Protein AF-A0A8S2EQW6-F1 (afdb_monomer)

pLDDT: mean 74.49, std 20.11, range [35.34, 96.19]

Nearest PDB structures (foldseek):
  8gh6-assembly1_A  TM=8.031E-01  e=1.452E-01  Bombyx mori
  8ibz-assembly1_C  TM=8.515E-01  e=3.139E-01  Bombyx mori
  6f41-assembly1_O  TM=2.032E-01  e=1.668E+00  Saccharomyces cerevisiae S288C
  6eu2-assembly1_O  TM=1.927E-01  e=2.023E+00  Saccharomyces cerevisiae S288C
  6zxd-assembly1_V  TM=3.341E-01  e=8.317E+00  Homo sapiens

Foldseek 3Di:
DDDAWPVNDDPVVVVPDDDPRVVVLVVQLVCCVVVVDHDPLQPAWDKDWDACDPPDDDPVRIDIDTHGHPSSVVSVVVVVVVVVVVCCVPVVVVVVVVVVVVVVCVVVPVVVVVCPVVVVVVVVVVVVVVVVVVD

Radius of gyration: 23.24 Å; Cα contacts (8 Å, |Δi|>4): 85; chains: 1; bounding box: 67×42×45 Å

Solvent-accessible surface area (backbone atoms only — not comparable to full-atom values): 8003 Å² total; per-residue (Å²): 135,73,83,48,17,68,74,66,50,47,61,68,58,66,72,67,51,53,75,67,64,38,51,52,55,51,49,53,54,49,52,28,66,75,70,70,51,76,57,75,73,49,74,43,57,34,78,45,79,40,68,75,47,88,86,55,82,53,76,86,35,43,44,82,41,76,31,46,24,53,69,38,56,50,52,53,49,54,51,50,56,61,44,46,65,50,44,50,67,64,46,41,59,55,50,49,53,48,52,50,55,54,59,63,46,71,72,37,81,82,50,56,80,71,48,63,76,60,50,72,73,53,59,70,67,53,59,65,59,55,58,64,76,78,101

Secondary structure (DSSP, 8-state):
-PPP-TT---HHHHHT--HHHHHHHHHHHHHHHHH-PPPTTTT--EEEEEESSTT--SGGGEEEEEE--HHHHHHHHHHHHHHHHHHHHHHHHHHHHHHHHHHHGGGGGGTHHHHHHHHTTTHHHHHHHHHHH--

Structure (mmCIF, N/CA/C/O backbone):
data_AF-A0A8S2EQW6-F1
#
_entry.id   AF-A0A8S2EQW6-F1
#
loop_
_atom_site.group_PDB
_atom_site.id
_atom_site.type_symbol
_atom_site.label_atom_id
_atom_site.label_alt_id
_atom_site.label_comp_id
_atom_site.label_asym_id
_atom_site.label_entity_id
_atom_site.label_seq_id
_atom_site.pdbx_PDB_ins_code
_atom_site.Cartn_x
_atom_site.Cartn_y
_atom_site.Cartn_z
_atom_site.occupancy
_atom_site.B_iso_or_equiv
_atom_site.auth_seq_id
_atom_site.auth_comp_id
_atom_site.auth_asym_id
_atom_site.auth_atom_id
_atom_site.pdbx_PDB_model_num
ATOM 1 N N . MET A 1 1 ? -8.587 6.179 -16.522 1.00 61.88 1 MET A N 1
ATOM 2 C CA . MET A 1 1 ? -8.955 5.007 -15.695 1.00 61.88 1 MET A CA 1
ATOM 3 C C . MET A 1 1 ? -7.689 4.491 -15.023 1.00 61.88 1 MET A C 1
ATOM 5 O O . MET A 1 1 ? -6.649 4.528 -15.672 1.00 61.88 1 MET A O 1
ATOM 9 N N . LYS A 1 2 ? -7.714 4.100 -13.742 1.00 79.81 2 LYS A N 1
ATOM 10 C CA . LYS A 1 2 ? -6.531 3.475 -13.113 1.00 79.81 2 LYS A CA 1
ATOM 11 C C . LYS A 1 2 ? -6.499 1.986 -13.448 1.00 79.81 2 LYS A C 1
ATOM 13 O O . LYS A 1 2 ? -7.550 1.354 -13.456 1.00 79.81 2 LYS A O 1
ATOM 18 N N . ALA A 1 3 ? -5.309 1.447 -13.716 1.00 86.56 3 ALA A N 1
ATOM 19 C CA . ALA A 1 3 ? -5.134 0.013 -13.925 1.00 86.56 3 ALA A CA 1
ATOM 20 C C . ALA A 1 3 ? -5.577 -0.762 -12.678 1.00 86.56 3 ALA A C 1
ATOM 22 O O . ALA A 1 3 ? -5.321 -0.325 -11.555 1.00 86.56 3 ALA A O 1
ATOM 23 N N . LYS A 1 4 ? -6.264 -1.883 -12.890 1.00 91.00 4 LYS A N 1
ATOM 24 C CA . LYS A 1 4 ? -6.725 -2.779 -11.828 1.00 91.00 4 LYS A CA 1
ATOM 25 C C . LYS A 1 4 ? -5.544 -3.532 -11.212 1.00 91.00 4 LYS A C 1
ATOM 27 O O . LYS A 1 4 ? -4.533 -3.747 -11.877 1.00 91.00 4 LYS A O 1
ATOM 32 N N . GLY A 1 5 ? -5.675 -3.891 -9.937 1.00 84.25 5 GLY A N 1
ATOM 33 C CA . GLY A 1 5 ? -4.739 -4.803 -9.287 1.00 84.25 5 GLY A CA 1
ATOM 34 C C . GLY A 1 5 ? -5.041 -6.255 -9.653 1.00 84.25 5 GLY A C 1
ATOM 35 O O . GLY A 1 5 ? -5.901 -6.534 -10.487 1.00 84.25 5 GLY A O 1
ATOM 36 N N . ILE A 1 6 ? -4.365 -7.180 -8.971 1.00 87.69 6 ILE A N 1
ATOM 37 C CA . ILE A 1 6 ? -4.615 -8.630 -9.070 1.00 87.69 6 ILE A CA 1
ATOM 38 C C . ILE A 1 6 ? -6.042 -9.042 -8.667 1.00 87.69 6 ILE A C 1
ATOM 40 O O . ILE A 1 6 ? -6.505 -10.109 -9.044 1.00 87.69 6 ILE A O 1
ATOM 44 N N . ASP A 1 7 ? -6.735 -8.197 -7.905 1.00 90.38 7 ASP A N 1
ATOM 45 C CA . ASP A 1 7 ? -8.130 -8.382 -7.498 1.00 90.38 7 ASP A CA 1
ATOM 46 C C . ASP A 1 7 ? -9.134 -8.030 -8.607 1.00 90.38 7 ASP A C 1
ATOM 48 O O . ASP A 1 7 ? -10.332 -8.232 -8.441 1.00 90.38 7 ASP A O 1
ATOM 52 N N . GLU A 1 8 ? -8.663 -7.457 -9.718 1.00 93.88 8 GLU A N 1
ATOM 53 C CA . GLU A 1 8 ? -9.471 -6.961 -10.834 1.00 93.88 8 GLU A CA 1
ATOM 54 C C . GLU A 1 8 ? -10.521 -5.895 -10.452 1.00 93.88 8 GLU A C 1
ATOM 56 O O . GLU A 1 8 ? -11.383 -5.520 -11.266 1.00 93.88 8 GLU A O 1
ATOM 61 N N . ILE A 1 9 ? -10.414 -5.324 -9.246 1.00 92.25 9 ILE A N 1
ATOM 62 C CA . ILE A 1 9 ? -11.348 -4.323 -8.729 1.00 92.25 9 ILE A CA 1
ATOM 63 C C . ILE A 1 9 ? -10.923 -2.926 -9.210 1.00 92.25 9 ILE A C 1
ATOM 65 O O . ILE A 1 9 ? -9.819 -2.454 -8.901 1.00 92.25 9 ILE A O 1
ATOM 69 N N . PRO A 1 10 ? -11.790 -2.205 -9.948 1.00 91.69 10 PRO A N 1
ATOM 70 C CA . PRO A 1 10 ? -11.500 -0.840 -10.362 1.00 91.69 10 PRO A CA 1
ATOM 71 C C . PRO A 1 10 ? -11.580 0.126 -9.171 1.00 91.69 10 PRO A C 1
ATOM 73 O O . PRO A 1 10 ? -12.449 0.012 -8.304 1.00 91.69 10 PRO A O 1
ATOM 76 N N . ALA A 1 11 ? -10.710 1.138 -9.154 1.00 88.88 11 ALA A N 1
ATOM 77 C CA . ALA A 1 11 ? -10.688 2.160 -8.101 1.00 88.88 11 ALA A CA 1
ATOM 78 C C . ALA A 1 11 ? -12.026 2.906 -7.969 1.00 88.88 11 ALA A C 1
ATOM 80 O O . ALA A 1 11 ? -12.384 3.393 -6.897 1.00 88.88 11 ALA A O 1
ATOM 81 N N . GLU A 1 12 ? -12.745 3.033 -9.078 1.00 90.75 12 GLU A N 1
ATOM 82 C CA . GLU A 1 12 ? -14.033 3.697 -9.198 1.00 90.75 12 GLU A CA 1
ATOM 83 C C . GLU A 1 12 ? -15.122 2.970 -8.404 1.00 90.75 12 GLU A C 1
ATOM 85 O O . GLU A 1 12 ? -15.985 3.638 -7.838 1.00 90.75 12 GLU A O 1
ATOM 90 N N . LEU A 1 13 ? -15.049 1.637 -8.298 1.00 91.25 13 LEU A N 1
ATOM 91 C CA . LEU A 1 13 ? -15.970 0.867 -7.463 1.00 91.25 13 LEU A CA 1
ATOM 92 C C . LEU A 1 13 ? -15.772 1.229 -5.990 1.00 91.25 13 LEU A C 1
ATOM 94 O O . LEU A 1 13 ? -16.736 1.567 -5.314 1.00 91.25 13 LEU A O 1
ATOM 98 N N . LEU A 1 14 ? -14.518 1.270 -5.521 1.00 89.12 14 LEU A N 1
ATOM 99 C CA . LEU A 1 14 ? -14.199 1.635 -4.135 1.00 89.12 14 LEU A CA 1
ATOM 100 C C . LEU A 1 14 ? -14.652 3.056 -3.776 1.00 89.12 14 LEU A C 1
ATOM 102 O O . LEU A 1 14 ? -15.064 3.305 -2.648 1.00 89.12 14 LEU A O 1
ATOM 106 N N . LYS A 1 15 ? -14.605 3.994 -4.731 1.00 88.56 15 LYS A N 1
ATOM 107 C CA . LYS A 1 15 ? -15.095 5.369 -4.527 1.00 88.56 15 LYS A CA 1
ATOM 108 C C . LYS A 1 15 ? -16.612 5.450 -4.364 1.00 88.56 15 LYS A C 1
ATOM 110 O O . LYS A 1 15 ? -17.081 6.364 -3.698 1.00 88.56 15 LYS A O 1
ATOM 115 N N . LYS A 1 16 ? -17.349 4.535 -4.997 1.00 93.06 16 LYS A N 1
ATOM 116 C CA . LYS A 1 16 ? -18.815 4.458 -4.958 1.00 93.06 16 LYS A CA 1
ATOM 117 C C . LYS A 1 16 ? -19.331 3.516 -3.864 1.00 93.06 16 LYS A C 1
ATOM 119 O O . LYS A 1 16 ? -20.534 3.302 -3.779 1.00 93.06 16 LYS A O 1
ATOM 124 N N . LEU A 1 17 ? -18.445 2.921 -3.057 1.00 91.00 17 LEU A N 1
ATOM 125 C CA . LEU A 1 17 ? -18.855 2.068 -1.944 1.00 91.00 17 LEU A CA 1
ATOM 126 C C . LEU A 1 17 ? -19.606 2.885 -0.892 1.00 91.00 17 LEU A C 1
ATOM 128 O O . LEU A 1 17 ? -19.091 3.873 -0.365 1.00 91.00 17 LEU A O 1
ATOM 132 N N . GLU A 1 18 ? -20.788 2.401 -0.527 1.00 92.81 18 GLU A N 1
ATOM 133 C CA . GLU A 1 18 ? -21.669 3.004 0.469 1.00 92.81 18 GLU A CA 1
ATOM 134 C C . GLU A 1 18 ? -22.295 1.930 1.372 1.00 92.81 18 GLU A C 1
ATOM 136 O O . GLU A 1 18 ? -22.035 0.732 1.225 1.00 92.81 18 GLU A O 1
ATOM 141 N N . GLY A 1 19 ? -23.086 2.364 2.357 1.00 95.94 19 GLY A N 1
ATOM 142 C CA . GLY A 1 19 ? -23.854 1.473 3.224 1.00 95.94 19 GLY A CA 1
ATOM 143 C C . GLY A 1 19 ? -23.001 0.454 3.985 1.00 95.94 19 GLY A C 1
ATOM 144 O O . GLY A 1 19 ? -21.957 0.785 4.553 1.00 95.94 19 GLY A O 1
ATOM 145 N N . SER A 1 20 ? -23.475 -0.792 4.024 1.00 95.06 20 SER A N 1
ATOM 146 C CA . SER A 1 20 ? -22.817 -1.903 4.720 1.00 95.06 20 SER A CA 1
ATOM 147 C C . SER A 1 20 ? -21.447 -2.234 4.129 1.00 95.06 20 SER A C 1
ATOM 149 O O . SER A 1 20 ? -20.498 -2.402 4.883 1.00 95.06 20 SER A O 1
ATOM 151 N N . ALA A 1 21 ? -21.294 -2.229 2.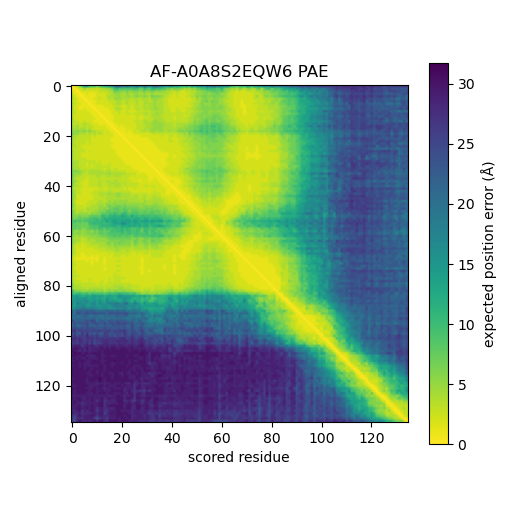803 1.00 92.50 21 ALA A N 1
ATOM 152 C CA . ALA A 1 21 ? -20.030 -2.579 2.154 1.00 92.50 21 ALA A CA 1
ATOM 153 C C . ALA A 1 21 ? -18.886 -1.621 2.535 1.00 92.50 21 ALA A C 1
ATOM 155 O O . ALA A 1 21 ? -17.767 -2.053 2.815 1.00 92.50 21 ALA A O 1
ATOM 156 N N . LYS A 1 22 ? -19.169 -0.313 2.622 1.00 93.94 22 LYS A N 1
ATOM 157 C CA . LYS A 1 22 ? -18.190 0.670 3.112 1.00 93.94 22 LYS A CA 1
ATOM 158 C C . LYS A 1 22 ? -17.823 0.430 4.580 1.00 93.94 22 LYS A C 1
ATOM 160 O O . LYS A 1 22 ? -16.654 0.557 4.935 1.00 93.94 22 LYS A O 1
ATOM 165 N N . LYS A 1 23 ? -18.803 0.092 5.426 1.00 94.75 23 LYS A N 1
ATOM 166 C CA . LYS A 1 23 ? -18.571 -0.212 6.849 1.00 94.75 23 LYS A CA 1
ATOM 167 C C . LYS A 1 23 ? -17.680 -1.440 7.019 1.00 94.75 23 LYS A C 1
ATOM 169 O O . LYS A 1 23 ? -16.740 -1.388 7.802 1.00 94.75 23 LYS A O 1
ATOM 174 N N . GLU A 1 24 ? -17.919 -2.489 6.239 1.00 95.62 24 GLU A N 1
ATOM 175 C CA . GLU A 1 24 ? -17.092 -3.699 6.252 1.00 95.62 24 GLU A CA 1
ATOM 176 C C . GLU A 1 24 ? -15.648 -3.407 5.827 1.00 95.62 24 GLU A C 1
ATOM 178 O O . GLU A 1 24 ? -14.714 -3.839 6.498 1.00 95.62 24 GLU A O 1
ATOM 183 N N . LEU A 1 25 ? -15.442 -2.600 4.778 1.00 92.19 25 LEU A N 1
ATOM 184 C CA . LEU A 1 25 ? -14.093 -2.200 4.364 1.00 92.19 25 LEU A CA 1
ATOM 185 C C . LEU A 1 25 ? -13.365 -1.401 5.459 1.00 92.19 25 LEU A C 1
ATOM 187 O O . LEU A 1 25 ? -12.175 -1.607 5.687 1.00 92.19 25 LEU A O 1
ATOM 191 N N . ILE A 1 26 ? -14.076 -0.506 6.153 1.00 94.25 26 ILE A N 1
ATOM 192 C CA . ILE A 1 26 ? -13.520 0.234 7.293 1.00 94.25 26 ILE A CA 1
ATOM 193 C C . ILE A 1 26 ? -13.157 -0.722 8.433 1.00 94.25 26 ILE A C 1
ATOM 195 O O . ILE A 1 26 ? -12.063 -0.583 8.979 1.00 94.25 26 ILE A O 1
ATOM 199 N N . ARG A 1 27 ? -14.011 -1.706 8.748 1.00 96.19 27 ARG A N 1
ATOM 200 C CA . ARG A 1 27 ? -13.717 -2.722 9.771 1.00 96.19 27 ARG A CA 1
ATOM 201 C C . ARG A 1 27 ? -12.431 -3.477 9.442 1.00 96.19 27 ARG A C 1
ATOM 203 O O . ARG A 1 27 ? -11.564 -3.585 10.296 1.00 96.19 27 ARG A O 1
ATOM 210 N N . ILE A 1 28 ? -12.263 -3.903 8.187 1.00 94.50 28 ILE A N 1
ATOM 211 C CA . ILE A 1 28 ? -11.036 -4.572 7.725 1.00 94.50 28 ILE 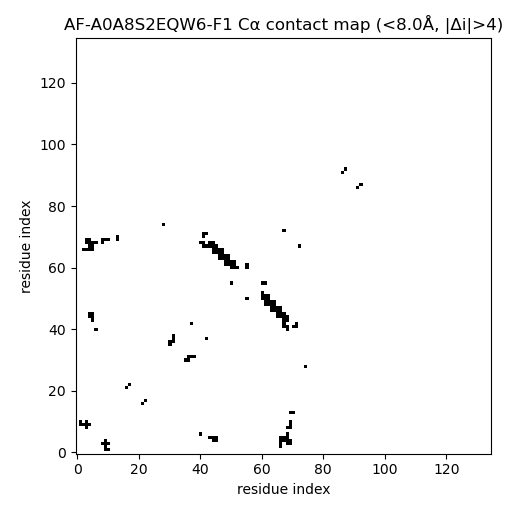A CA 1
ATOM 212 C C . ILE A 1 28 ? -9.806 -3.678 7.949 1.00 94.50 28 ILE A C 1
ATOM 214 O O . ILE A 1 28 ? -8.797 -4.146 8.465 1.00 94.50 28 ILE A O 1
ATOM 218 N N . TYR A 1 29 ? -9.873 -2.387 7.606 1.00 91.94 29 TYR A N 1
ATOM 219 C CA . TYR A 1 29 ? -8.755 -1.466 7.846 1.00 91.94 29 TYR A CA 1
ATOM 220 C C . TYR A 1 29 ? -8.452 -1.241 9.333 1.00 91.94 29 TYR A C 1
ATOM 222 O O . TYR A 1 29 ? -7.287 -1.056 9.686 1.00 91.94 29 TYR A O 1
ATOM 230 N N . GLN A 1 30 ? -9.471 -1.237 10.194 1.00 91.69 30 GLN A N 1
ATOM 231 C CA . GLN A 1 30 ? -9.294 -1.140 11.644 1.00 91.69 30 GLN A CA 1
ATOM 232 C C . GLN A 1 30 ? -8.621 -2.398 12.193 1.00 91.69 30 GLN A C 1
ATOM 234 O O . GLN A 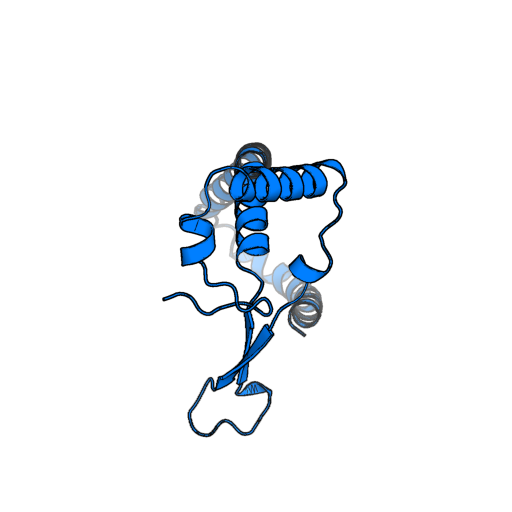1 30 ? -7.588 -2.277 12.844 1.00 91.69 30 GLN A O 1
ATOM 239 N N . ASP A 1 31 ? -9.119 -3.582 11.828 1.00 92.88 31 ASP A N 1
ATOM 240 C CA . ASP A 1 31 ? -8.525 -4.865 12.215 1.00 92.88 31 ASP A CA 1
ATOM 241 C C . ASP A 1 31 ? -7.050 -4.944 11.797 1.00 92.88 31 ASP A C 1
ATOM 243 O O . ASP A 1 31 ? -6.191 -5.319 12.595 1.00 92.88 31 ASP A O 1
ATOM 247 N N . MET A 1 32 ? -6.739 -4.529 10.563 1.00 89.75 32 MET A N 1
ATOM 248 C CA . MET A 1 32 ? -5.364 -4.450 10.061 1.00 89.75 32 MET A CA 1
ATOM 249 C C . MET A 1 32 ? -4.478 -3.529 10.897 1.00 89.75 32 MET A C 1
ATOM 251 O O . MET A 1 32 ? -3.307 -3.826 11.123 1.00 89.75 32 MET A O 1
ATOM 255 N N . TYR A 1 33 ? -5.013 -2.382 11.311 1.00 88.25 33 TYR A N 1
ATOM 256 C CA . TYR A 1 33 ? -4.270 -1.401 12.090 1.00 88.25 33 TYR A CA 1
ATOM 257 C C . TYR A 1 33 ? -4.024 -1.881 13.522 1.00 88.25 33 TYR A C 1
ATOM 259 O O . TYR A 1 33 ? -2.920 -1.724 14.034 1.00 88.25 33 TYR A O 1
ATOM 267 N N . GLU A 1 34 ? -5.044 -2.455 14.159 1.00 92.00 34 GLU A N 1
ATOM 268 C CA . GLU A 1 34 ? -4.993 -2.905 15.551 1.00 92.00 34 GLU A CA 1
ATOM 269 C C . GLU A 1 34 ? -4.126 -4.153 15.718 1.00 92.00 34 GLU A C 1
ATOM 271 O O . GLU A 1 34 ? -3.339 -4.230 16.660 1.00 92.00 34 GLU A O 1
ATOM 276 N N . LYS A 1 35 ? -4.233 -5.112 14.791 1.00 91.25 35 LYS A N 1
ATOM 277 C CA . LYS A 1 35 ? -3.493 -6.382 14.852 1.00 91.25 35 LYS A CA 1
ATOM 278 C C . LYS A 1 35 ? -2.131 -6.319 14.163 1.00 91.25 35 LYS A C 1
ATOM 280 O O . LYS A 1 35 ? -1.281 -7.163 14.416 1.00 91.25 35 LYS A O 1
ATOM 285 N N . GLY A 1 36 ? -1.921 -5.353 13.266 1.00 86.31 36 GLY A N 1
ATOM 286 C CA . GLY A 1 36 ? -0.728 -5.283 12.415 1.00 86.31 36 GLY A CA 1
ATOM 287 C C . GLY A 1 36 ? -0.685 -6.349 11.310 1.00 86.31 36 GLY A C 1
ATOM 288 O O . GLY A 1 36 ? 0.310 -6.457 10.595 1.00 86.31 36 GLY A O 1
ATOM 289 N N . GLU A 1 37 ? -1.755 -7.126 11.144 1.00 87.75 37 GLU A N 1
ATOM 290 C CA . GLU A 1 37 ? -1.847 -8.217 10.177 1.00 87.75 37 GLU A CA 1
ATOM 291 C C . GLU A 1 37 ? -2.554 -7.763 8.900 1.00 87.75 37 GLU A C 1
ATOM 293 O O . GLU A 1 37 ? -3.623 -7.155 8.932 1.00 87.75 37 GLU A O 1
ATOM 298 N N . TRP A 1 38 ? -1.970 -8.083 7.746 1.00 88.88 38 TRP A N 1
ATOM 299 C CA . TRP A 1 38 ? -2.546 -7.744 6.448 1.00 88.88 38 TRP A CA 1
ATOM 300 C C . TRP A 1 38 ? -3.320 -8.935 5.870 1.00 88.88 38 TRP A C 1
ATOM 302 O O . TRP A 1 38 ? -2.778 -10.044 5.842 1.00 88.88 38 TRP A O 1
ATOM 312 N N . PRO A 1 39 ? -4.537 -8.731 5.323 1.00 89.69 39 PRO A N 1
ATOM 313 C CA . PRO A 1 39 ? -5.222 -9.748 4.545 1.00 89.69 39 PRO A CA 1
ATOM 314 C C . PRO A 1 39 ? -4.316 -10.260 3.432 1.00 89.69 39 PRO A C 1
ATOM 316 O O . PRO A 1 39 ? -3.683 -9.475 2.724 1.00 89.69 39 PRO A O 1
ATOM 319 N N . ARG A 1 40 ? -4.289 -11.579 3.232 1.00 87.25 40 ARG A N 1
ATOM 320 C CA . ARG A 1 40 ? -3.434 -12.213 2.218 1.00 87.25 40 ARG A CA 1
ATOM 321 C C . ARG A 1 40 ? -3.657 -11.647 0.815 1.00 87.25 40 ARG A C 1
ATOM 323 O O . ARG A 1 40 ? -2.725 -11.575 0.025 1.00 87.25 40 ARG A O 1
ATOM 330 N N . ASP A 1 41 ? -4.878 -11.242 0.491 1.00 86.75 41 ASP A N 1
ATOM 331 C CA . ASP A 1 41 ? -5.167 -10.659 -0.818 1.00 86.75 41 ASP A CA 1
ATOM 332 C C . ASP A 1 41 ? -4.615 -9.245 -0.961 1.00 86.75 41 ASP A C 1
ATOM 334 O O . ASP A 1 41 ? -4.277 -8.834 -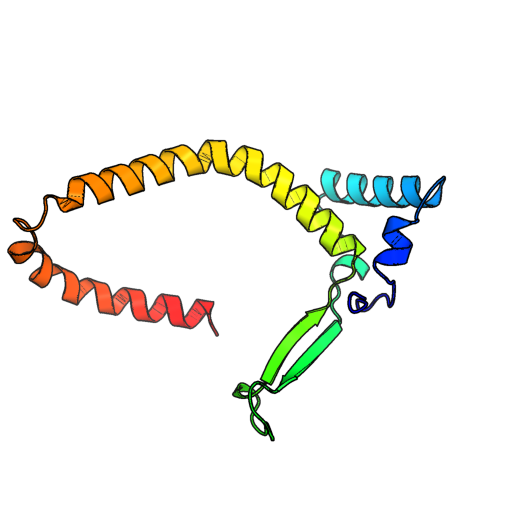2.065 1.00 86.75 41 ASP A O 1
ATOM 338 N N . PHE A 1 42 ? -4.427 -8.526 0.148 1.00 84.56 42 PHE A N 1
ATOM 339 C CA . PHE A 1 42 ? -3.890 -7.171 0.138 1.00 84.56 42 PHE A CA 1
ATOM 340 C C . PHE A 1 42 ? -2.368 -7.138 -0.049 1.00 84.56 42 PHE A C 1
ATOM 342 O O . PHE A 1 42 ? -1.838 -6.091 -0.427 1.00 84.56 42 PHE A O 1
ATOM 349 N N . THR A 1 43 ? -1.678 -8.255 0.194 1.00 85.62 43 THR A N 1
ATOM 350 C CA . THR A 1 43 ? -0.217 -8.380 0.061 1.00 85.62 43 THR A CA 1
ATOM 351 C C . THR A 1 43 ? 0.226 -8.897 -1.307 1.00 85.62 43 THR A C 1
ATOM 353 O O . THR A 1 43 ? 1.419 -8.910 -1.605 1.00 85.62 43 THR A O 1
ATOM 356 N N . LYS A 1 44 ? -0.717 -9.299 -2.166 1.00 84.94 44 LYS A N 1
ATOM 357 C CA . LYS A 1 44 ? -0.430 -9.747 -3.532 1.00 84.94 44 LYS A CA 1
ATOM 358 C C . LYS A 1 44 ? -0.304 -8.559 -4.486 1.00 84.94 44 LYS A C 1
ATOM 360 O O . LYS A 1 44 ? -0.912 -7.510 -4.288 1.00 84.94 44 LYS A O 1
ATOM 365 N N . ALA A 1 45 ? 0.449 -8.749 -5.565 1.00 85.69 45 ALA A N 1
ATOM 366 C CA . ALA A 1 45 ? 0.563 -7.785 -6.650 1.00 85.69 45 ALA A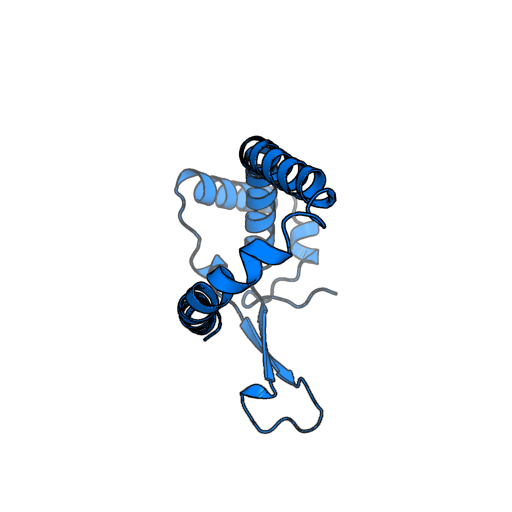 CA 1
ATOM 367 C C . ALA A 1 45 ? 0.529 -8.503 -7.998 1.00 85.69 45 ALA A C 1
ATOM 369 O O . ALA A 1 45 ? 1.091 -9.588 -8.140 1.00 85.69 45 ALA A O 1
ATOM 370 N N . LEU A 1 46 ? -0.095 -7.870 -8.988 1.00 84.00 46 LEU A N 1
ATOM 371 C CA . LEU A 1 46 ? 0.073 -8.253 -10.382 1.00 84.00 46 LEU A CA 1
ATOM 372 C C . LEU A 1 46 ? 1.359 -7.607 -10.897 1.00 84.00 46 LEU A C 1
ATOM 374 O O . LEU A 1 46 ? 1.527 -6.391 -10.800 1.00 84.00 46 LEU A O 1
ATOM 378 N N . ILE A 1 47 ? 2.264 -8.420 -11.428 1.00 86.12 47 ILE A N 1
ATOM 379 C CA . ILE A 1 47 ? 3.529 -7.952 -11.983 1.00 86.12 47 ILE A CA 1
ATOM 380 C C . ILE A 1 47 ? 3.360 -7.731 -13.484 1.00 86.12 47 ILE A C 1
ATOM 382 O O . ILE A 1 47 ? 3.023 -8.659 -14.213 1.00 86.12 47 ILE A O 1
ATOM 386 N N . VAL A 1 48 ? 3.591 -6.499 -13.935 1.00 86.88 48 VAL A N 1
ATOM 387 C CA . VAL A 1 48 ? 3.534 -6.112 -15.349 1.00 86.88 48 VAL A CA 1
ATOM 388 C C . VAL A 1 48 ? 4.908 -5.618 -15.772 1.00 86.88 48 VAL A C 1
ATOM 390 O O . VAL A 1 48 ? 5.481 -4.744 -15.124 1.00 86.88 48 VAL A O 1
ATOM 393 N N . THR A 1 49 ? 5.444 -6.160 -16.858 1.00 89.94 49 THR A N 1
ATOM 394 C CA . THR A 1 49 ? 6.686 -5.677 -17.463 1.00 89.94 49 THR A CA 1
ATOM 395 C C . THR A 1 49 ? 6.370 -4.624 -18.519 1.00 89.94 49 THR A C 1
ATOM 397 O O . THR A 1 49 ? 5.438 -4.764 -19.307 1.00 89.94 49 THR A O 1
ATOM 400 N N . MET A 1 50 ? 7.133 -3.535 -18.517 1.00 93.31 50 MET A N 1
ATOM 401 C CA . MET A 1 50 ? 7.095 -2.512 -19.560 1.00 93.31 50 MET A CA 1
ATOM 402 C C . MET A 1 50 ? 8.479 -2.362 -20.166 1.00 93.31 50 MET A C 1
ATOM 404 O O . MET A 1 50 ? 9.462 -2.246 -19.435 1.00 93.31 50 MET A O 1
ATOM 408 N N . GLU A 1 51 ? 8.559 -2.321 -21.487 1.00 94.25 51 GLU A N 1
ATOM 409 C CA . GLU A 1 51 ? 9.813 -2.063 -22.186 1.00 94.25 51 GLU A CA 1
ATOM 410 C C . GLU A 1 51 ? 10.297 -0.631 -21.901 1.00 94.25 51 GLU A C 1
ATOM 412 O O . GLU A 1 51 ? 9.526 0.329 -21.962 1.00 94.25 51 GLU A O 1
ATOM 417 N N . LYS A 1 52 ? 11.580 -0.468 -21.565 1.00 93.81 52 LYS A N 1
ATOM 418 C CA . LYS A 1 52 ? 12.221 0.851 -21.412 1.00 93.81 52 LYS A CA 1
ATOM 419 C C . LYS A 1 52 ? 12.614 1.448 -22.764 1.00 93.81 52 LYS A C 1
ATOM 421 O O . LYS A 1 52 ? 12.718 2.666 -22.877 1.00 93.81 52 LYS A O 1
ATOM 426 N N . LYS A 1 53 ? 12.864 0.592 -23.758 1.00 92.75 53 LYS A N 1
ATOM 427 C CA . LYS A 1 53 ? 13.273 0.942 -25.123 1.00 92.75 53 LYS A CA 1
ATOM 428 C C . LYS A 1 53 ? 12.543 0.039 -26.129 1.00 92.75 53 LYS A C 1
ATOM 430 O O . LYS A 1 53 ? 12.202 -1.075 -25.747 1.00 92.75 53 LYS A O 1
ATOM 435 N N . PRO A 1 54 ? 12.332 0.477 -27.383 1.00 92.62 54 PRO A N 1
ATOM 436 C CA . PRO A 1 54 ? 11.724 -0.367 -28.411 1.00 92.62 54 PRO A CA 1
ATOM 437 C C . PRO A 1 54 ? 12.533 -1.648 -28.643 1.00 92.62 54 PRO A C 1
ATOM 439 O O . PRO A 1 54 ? 13.764 -1.584 -28.688 1.00 92.62 54 PRO A O 1
ATOM 442 N N . ASN A 1 55 ? 11.845 -2.773 -28.857 1.00 92.38 55 ASN A N 1
ATOM 443 C CA . ASN A 1 55 ? 12.449 -4.087 -29.112 1.00 92.38 55 ASN A CA 1
ATOM 444 C C . ASN A 1 55 ? 13.331 -4.565 -27.947 1.00 92.38 55 ASN A C 1
ATOM 446 O O . ASN A 1 55 ? 14.455 -5.027 -28.152 1.00 92.38 55 ASN A O 1
ATOM 450 N N . ALA A 1 56 ? 12.842 -4.413 -26.716 1.00 93.25 56 ALA A N 1
ATOM 451 C CA . ALA A 1 56 ? 13.550 -4.881 -25.531 1.00 93.25 56 ALA A CA 1
ATOM 452 C C . ALA A 1 56 ? 13.722 -6.411 -25.560 1.00 93.25 56 ALA A C 1
ATOM 454 O O . ALA A 1 56 ? 12.746 -7.156 -25.573 1.00 93.25 56 ALA A O 1
ATOM 455 N N . THR A 1 57 ? 14.968 -6.890 -25.535 1.00 93.12 57 THR A N 1
ATOM 456 C CA . THR A 1 57 ? 15.282 -8.332 -25.537 1.00 93.12 57 THR A CA 1
ATOM 457 C C . THR A 1 57 ? 15.894 -8.806 -24.226 1.00 93.12 57 THR A C 1
ATOM 459 O O . THR A 1 57 ? 15.746 -9.971 -23.868 1.00 93.12 57 THR A O 1
ATOM 462 N N . GLU A 1 58 ? 16.571 -7.923 -23.487 1.00 94.00 58 GLU A N 1
ATOM 463 C CA . GLU A 1 58 ? 17.220 -8.272 -22.222 1.00 94.00 58 GLU A CA 1
ATOM 464 C C . GLU A 1 58 ? 16.341 -7.920 -21.012 1.00 94.00 58 GLU A C 1
ATOM 466 O O . GLU A 1 58 ? 15.565 -6.962 -21.030 1.00 94.00 58 GLU A O 1
ATOM 471 N N . CYS A 1 59 ? 16.485 -8.647 -19.897 1.00 86.50 59 CYS A N 1
ATOM 472 C CA . CYS A 1 59 ? 15.740 -8.351 -18.665 1.00 86.50 59 CYS A CA 1
ATOM 473 C C . CYS A 1 59 ? 15.985 -6.917 -18.156 1.00 86.50 59 CYS A C 1
ATOM 475 O O . CYS A 1 59 ? 15.057 -6.267 -17.678 1.00 86.50 59 CYS A O 1
ATOM 477 N N . ALA A 1 60 ? 17.209 -6.395 -18.299 1.00 91.69 60 ALA A N 1
ATOM 478 C CA . ALA A 1 60 ? 17.562 -5.031 -17.899 1.00 91.69 60 ALA A CA 1
ATOM 479 C C . ALA A 1 60 ? 16.825 -3.952 -18.717 1.00 91.69 60 ALA A C 1
ATOM 481 O O . ALA A 1 60 ? 16.607 -2.840 -18.219 1.00 91.69 60 ALA A O 1
ATOM 482 N N . ASP A 1 61 ? 16.379 -4.293 -19.929 1.00 95.06 61 ASP A N 1
ATOM 483 C CA . ASP A 1 61 ? 15.607 -3.410 -20.804 1.00 95.06 61 ASP A CA 1
ATOM 484 C C . ASP A 1 61 ? 14.143 -3.292 -20.385 1.00 95.06 61 ASP A C 1
ATOM 486 O O . ASP A 1 61 ? 13.416 -2.449 -20.906 1.00 95.06 61 ASP A O 1
ATOM 490 N N . HIS A 1 62 ? 13.705 -4.091 -19.415 1.00 92.62 62 HIS A N 1
ATOM 491 C CA . HIS A 1 62 ? 12.351 -4.053 -18.896 1.00 92.62 62 HIS A CA 1
ATOM 492 C C . HIS A 1 62 ? 12.304 -3.315 -17.559 1.00 92.62 62 HIS A C 1
ATOM 494 O O . HIS A 1 62 ? 13.219 -3.350 -16.731 1.00 92.62 62 HIS A O 1
ATOM 500 N N . ARG A 1 63 ? 11.203 -2.604 -17.339 1.00 88.81 63 ARG A N 1
ATOM 501 C CA . ARG A 1 63 ? 10.810 -2.069 -16.044 1.00 88.81 63 ARG A CA 1
ATOM 502 C C . ARG A 1 63 ? 9.639 -2.883 -15.527 1.00 88.81 63 ARG A C 1
ATOM 504 O O . ARG A 1 63 ? 8.576 -2.914 -16.139 1.00 88.81 63 ARG A O 1
ATOM 511 N N . THR A 1 64 ? 9.821 -3.472 -14.360 1.00 86.94 64 THR A N 1
ATOM 512 C CA . THR A 1 64 ? 8.752 -4.166 -13.653 1.00 86.94 64 THR A CA 1
ATOM 513 C C . THR A 1 64 ? 7.889 -3.163 -12.890 1.00 86.94 64 THR A C 1
ATOM 515 O O . THR A 1 64 ? 8.399 -2.317 -12.153 1.00 86.94 64 THR A O 1
ATOM 518 N N . LEU A 1 65 ? 6.574 -3.248 -13.066 1.00 84.94 65 LEU A N 1
ATOM 519 C CA . LEU A 1 65 ? 5.574 -2.537 -12.282 1.00 84.94 65 LEU A CA 1
ATOM 520 C C . LEU A 1 65 ? 4.768 -3.526 -11.445 1.00 84.94 65 LEU A C 1
ATOM 522 O O . LEU A 1 65 ? 4.201 -4.479 -11.971 1.00 84.94 65 LEU A O 1
ATOM 526 N N . SER A 1 66 ? 4.648 -3.239 -10.152 1.00 85.50 66 SER A N 1
ATOM 527 C CA . SER A 1 66 ? 3.780 -3.989 -9.244 1.00 85.50 66 SER A CA 1
ATOM 528 C C . SER A 1 66 ? 2.440 -3.276 -9.088 1.00 85.50 66 SER A C 1
ATOM 530 O O . SER A 1 66 ? 2.348 -2.202 -8.483 1.00 85.50 66 SER A O 1
ATOM 532 N N . LEU A 1 67 ? 1.383 -3.878 -9.621 1.00 83.62 67 LEU A N 1
ATOM 533 C CA . LEU A 1 67 ? 0.005 -3.430 -9.464 1.00 83.62 67 LEU A CA 1
ATOM 534 C C . LEU A 1 67 ? -0.617 -4.115 -8.243 1.00 83.62 67 LEU A C 1
ATOM 536 O O . LEU A 1 67 ? -1.119 -5.237 -8.308 1.00 83.62 67 LEU A O 1
ATOM 540 N N . ILE A 1 68 ? -0.565 -3.424 -7.108 1.00 86.25 68 ILE A N 1
ATOM 541 C CA . ILE A 1 68 ? -1.225 -3.853 -5.869 1.00 86.25 68 ILE A CA 1
ATOM 542 C C . ILE A 1 68 ? -2.729 -3.524 -5.889 1.00 86.25 68 ILE A C 1
ATOM 544 O O . ILE A 1 68 ? -3.124 -2.546 -6.538 1.00 86.25 68 ILE A O 1
ATOM 548 N N . PRO A 1 69 ? -3.562 -4.269 -5.136 1.00 88.56 69 PRO A N 1
ATOM 549 C CA . PRO A 1 69 ? -4.965 -3.942 -4.921 1.00 88.56 69 PRO A CA 1
ATOM 550 C C . PRO A 1 69 ? -5.175 -2.486 -4.509 1.00 88.56 69 PRO A C 1
ATOM 552 O O . PRO A 1 69 ? -4.436 -1.907 -3.698 1.00 88.56 69 PRO A O 1
ATOM 555 N N . HIS A 1 70 ? -6.235 -1.884 -5.041 1.00 88.94 70 HIS A N 1
ATOM 556 C CA . HIS A 1 70 ? -6.570 -0.498 -4.732 1.00 88.94 70 HIS A CA 1
ATOM 557 C C . HIS A 1 70 ? -6.875 -0.302 -3.243 1.00 88.94 70 HIS A C 1
ATOM 559 O O . HIS A 1 70 ? -6.487 0.721 -2.673 1.00 88.94 70 HIS A O 1
ATOM 565 N N . ALA A 1 71 ? -7.510 -1.293 -2.611 1.00 88.62 71 ALA A N 1
ATOM 566 C CA . ALA A 1 71 ? -7.808 -1.275 -1.186 1.00 88.62 71 ALA A CA 1
ATOM 567 C C . ALA A 1 71 ? -6.529 -1.244 -0.326 1.00 88.62 71 ALA A C 1
ATOM 569 O O . ALA A 1 71 ? -6.443 -0.416 0.584 1.00 88.62 71 ALA A O 1
ATOM 570 N N . SER A 1 72 ? -5.501 -2.035 -0.657 1.00 89.81 72 SER A N 1
ATOM 571 C CA . SER A 1 72 ? -4.192 -1.988 0.017 1.00 89.81 72 SER A CA 1
ATOM 572 C C . SER A 1 72 ? -3.547 -0.614 -0.104 1.00 89.81 72 SER A C 1
ATOM 574 O O . SER A 1 72 ? -3.078 -0.036 0.876 1.00 89.81 72 SER A O 1
ATOM 576 N N . LYS A 1 73 ? -3.569 -0.045 -1.315 1.00 85.38 73 LYS A N 1
ATOM 577 C CA . LYS A 1 73 ? -2.988 1.273 -1.592 1.00 85.38 73 LYS A CA 1
ATOM 578 C C . LYS A 1 73 ? -3.673 2.392 -0.804 1.00 85.38 73 LYS A C 1
ATOM 580 O O . LYS A 1 73 ? -3.016 3.367 -0.443 1.00 85.38 73 LYS A O 1
ATOM 585 N N . ILE A 1 74 ? -4.977 2.280 -0.550 1.00 88.94 74 ILE A N 1
ATOM 586 C CA . ILE A 1 74 ? -5.710 3.223 0.304 1.00 88.94 74 ILE A CA 1
ATOM 587 C C . ILE A 1 74 ? -5.216 3.119 1.750 1.00 88.94 74 ILE A C 1
ATOM 589 O O . ILE A 1 74 ? -4.876 4.151 2.327 1.00 88.94 74 ILE A O 1
ATOM 593 N N . MET A 1 75 ? -5.092 1.907 2.302 1.00 87.25 75 MET A N 1
ATOM 594 C CA . MET A 1 75 ? -4.59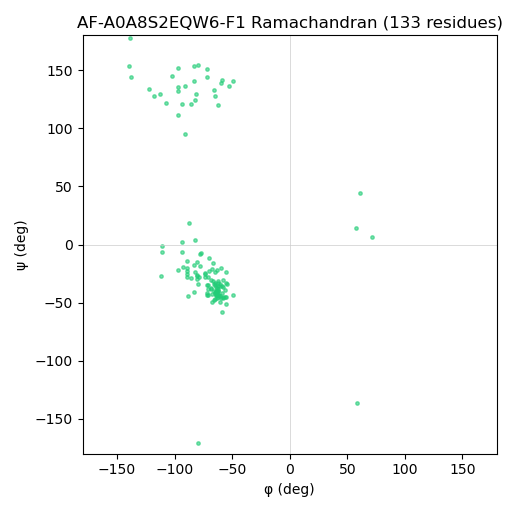2 1.721 3.668 1.00 87.25 75 MET A CA 1
ATOM 595 C C . MET A 1 75 ? -3.165 2.251 3.833 1.00 87.25 75 MET A C 1
ATOM 597 O O . MET A 1 75 ? -2.892 3.009 4.761 1.00 87.25 75 MET A O 1
ATOM 601 N N . LEU A 1 76 ? -2.276 1.958 2.878 1.00 86.31 76 LEU A N 1
ATOM 602 C CA . LEU A 1 76 ? -0.913 2.500 2.865 1.00 86.31 76 LEU A CA 1
ATOM 603 C C . LEU A 1 76 ? -0.899 4.033 2.891 1.00 86.31 76 LEU A C 1
ATOM 605 O O . LEU A 1 76 ? -0.092 4.624 3.599 1.00 86.31 76 LEU A O 1
ATOM 609 N N . LYS A 1 77 ? -1.811 4.697 2.170 1.00 85.50 77 LYS A N 1
ATOM 610 C CA . LYS A 1 77 ? -1.932 6.163 2.208 1.00 85.50 77 LYS A CA 1
ATOM 611 C C . LYS A 1 77 ? -2.443 6.684 3.547 1.00 85.50 77 LYS A C 1
ATOM 613 O O . LYS A 1 77 ? -1.988 7.735 3.988 1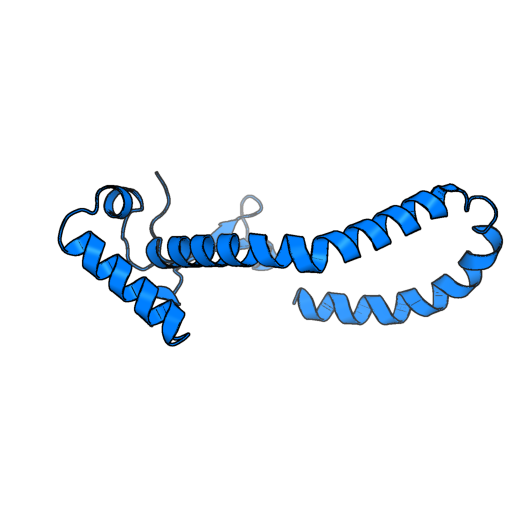.00 85.50 77 LYS A O 1
ATOM 618 N N . VAL A 1 78 ? -3.393 5.990 4.175 1.00 84.62 78 VAL A N 1
ATOM 619 C CA . VAL A 1 78 ? -3.886 6.352 5.513 1.00 84.62 78 VAL A CA 1
ATOM 620 C C . VAL A 1 78 ? -2.757 6.236 6.535 1.00 84.62 78 VAL A C 1
ATOM 622 O O . VAL A 1 78 ? -2.543 7.169 7.308 1.00 84.62 78 VAL A O 1
ATOM 625 N N . LEU A 1 79 ? -2.003 5.136 6.498 1.00 83.38 79 LEU A N 1
ATOM 626 C CA . LEU A 1 79 ? -0.827 4.930 7.340 1.00 83.38 79 LEU A CA 1
ATOM 627 C C . LEU A 1 79 ? 0.237 5.997 7.084 1.00 83.38 79 LEU A C 1
ATOM 629 O O . LEU A 1 79 ? 0.681 6.636 8.030 1.00 83.38 79 LEU A O 1
ATOM 633 N N . ALA A 1 80 ? 0.585 6.252 5.820 1.00 79.94 80 ALA A N 1
ATOM 634 C CA . ALA A 1 80 ? 1.572 7.263 5.451 1.00 79.94 80 ALA A CA 1
ATOM 635 C C . ALA A 1 80 ? 1.198 8.648 5.991 1.00 79.94 80 ALA A C 1
ATOM 637 O O . ALA A 1 80 ? 2.039 9.287 6.604 1.00 79.94 80 ALA A O 1
ATOM 638 N N . LYS A 1 81 ? -0.066 9.076 5.869 1.00 80.94 81 LYS A N 1
ATOM 639 C CA . LYS A 1 81 ? -0.533 10.353 6.442 1.00 80.94 81 LYS A CA 1
ATOM 640 C C . LYS A 1 81 ? -0.470 10.389 7.971 1.00 80.94 81 LYS A C 1
ATOM 642 O O . LYS A 1 81 ? -0.178 11.426 8.557 1.00 80.94 81 LYS A O 1
ATOM 647 N N . ARG A 1 82 ? -0.760 9.267 8.638 1.00 80.38 82 ARG A N 1
ATOM 648 C CA . ARG A 1 82 ? -0.641 9.160 10.104 1.00 80.38 82 ARG A CA 1
ATOM 649 C C . ARG A 1 82 ? 0.813 9.212 10.555 1.00 80.38 82 ARG A C 1
ATOM 651 O O . ARG A 1 82 ? 1.100 9.790 11.601 1.00 80.38 82 ARG A O 1
ATOM 658 N N . PHE A 1 83 ? 1.710 8.607 9.782 1.00 78.69 83 PHE A N 1
ATOM 659 C CA . PHE A 1 83 ? 3.138 8.681 10.037 1.00 78.69 83 PHE A CA 1
ATOM 660 C C . PHE A 1 83 ? 3.678 10.064 9.732 1.00 78.69 83 PHE A C 1
ATOM 662 O O . PHE A 1 83 ? 4.367 10.580 10.587 1.00 78.69 83 PHE A O 1
ATOM 669 N N . GLU A 1 84 ? 3.294 10.706 8.631 1.00 75.69 84 GLU A N 1
ATOM 670 C CA . GLU A 1 84 ? 3.729 12.054 8.243 1.00 75.69 84 GLU A CA 1
ATOM 671 C C . GLU A 1 84 ? 3.581 13.065 9.388 1.00 75.69 84 GLU A C 1
ATOM 673 O O . GLU A 1 84 ? 4.533 13.777 9.698 1.00 75.69 84 GLU A O 1
ATOM 678 N N . ALA A 1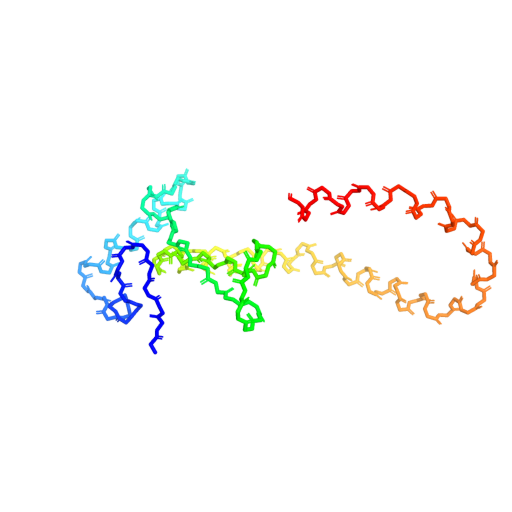 85 ? 2.457 13.036 10.112 1.00 65.12 85 ALA A N 1
ATOM 679 C CA . ALA A 1 85 ? 2.253 13.873 11.296 1.00 65.12 85 ALA A CA 1
ATOM 680 C C . ALA A 1 85 ? 3.304 13.640 12.403 1.00 65.12 85 ALA A C 1
ATOM 682 O O . ALA A 1 85 ? 3.721 14.575 13.082 1.00 65.12 85 ALA A O 1
ATOM 683 N N . LYS A 1 86 ? 3.759 12.396 12.585 1.00 67.94 86 LYS A N 1
ATOM 684 C CA . LYS A 1 86 ? 4.816 12.035 13.543 1.00 67.94 86 LYS A CA 1
ATOM 685 C C . LYS A 1 86 ? 6.210 12.271 12.965 1.00 67.94 86 LYS A C 1
ATOM 687 O O . LYS A 1 86 ? 7.088 12.760 13.660 1.00 67.94 86 LYS A O 1
ATOM 692 N N . THR A 1 87 ? 6.427 11.947 11.697 1.00 65.44 87 THR A N 1
ATOM 693 C CA . THR A 1 87 ? 7.701 12.098 11.001 1.00 65.44 87 THR A CA 1
ATOM 694 C C . THR A 1 87 ? 8.080 13.568 10.912 1.00 65.44 87 THR A C 1
ATOM 696 O O . THR A 1 87 ? 9.224 13.893 11.179 1.00 65.44 87 THR A O 1
ATOM 699 N N . GLN A 1 88 ? 7.144 14.480 10.648 1.00 65.56 88 GLN A N 1
ATOM 700 C CA . GLN A 1 88 ? 7.426 15.915 10.697 1.00 65.56 88 GLN A CA 1
ATOM 701 C C . GLN A 1 88 ? 7.825 16.377 12.108 1.00 65.56 88 GLN A C 1
ATOM 703 O O . GLN A 1 88 ? 8.729 17.193 12.245 1.00 65.56 88 GLN A O 1
ATOM 708 N N . TYR A 1 89 ? 7.206 15.825 13.153 1.00 70.06 89 TYR A N 1
ATOM 709 C CA . TYR A 1 89 ? 7.554 16.137 14.540 1.00 70.06 89 TYR A CA 1
ATOM 710 C C . TYR A 1 89 ? 8.955 15.634 14.935 1.00 70.06 89 TYR A C 1
ATOM 712 O O . TYR A 1 89 ? 9.702 16.365 15.576 1.00 70.06 89 TYR A O 1
ATOM 720 N N . PHE A 1 90 ? 9.335 14.415 14.536 1.00 69.88 90 PHE A N 1
ATOM 721 C CA . PHE A 1 90 ? 10.627 13.818 14.912 1.00 69.88 90 PHE A CA 1
ATOM 722 C C . PHE A 1 90 ? 11.770 14.159 13.949 1.00 69.88 90 PHE A C 1
ATOM 724 O O . PHE A 1 90 ? 12.878 14.460 14.376 1.00 69.88 90 PHE A O 1
ATOM 731 N N . ILE A 1 91 ? 11.513 14.091 12.644 1.00 71.19 91 ILE A N 1
ATOM 732 C CA . ILE A 1 91 ? 12.512 14.283 11.587 1.00 71.19 91 ILE A CA 1
ATOM 733 C C . ILE A 1 91 ? 12.620 15.758 11.192 1.00 71.19 91 ILE A C 1
ATOM 735 O O . ILE A 1 91 ? 13.692 16.187 10.787 1.00 71.19 91 ILE A O 1
ATOM 739 N N . GLY A 1 92 ? 11.556 16.556 11.336 1.00 71.31 92 GLY A N 1
ATOM 740 C CA . GLY A 1 92 ? 11.578 17.985 11.006 1.00 71.31 92 GLY A CA 1
ATOM 741 C C . GLY A 1 92 ? 12.687 18.765 11.722 1.00 71.31 92 GLY A C 1
ATOM 742 O O . GLY A 1 92 ? 13.463 19.422 11.032 1.00 71.31 92 GLY A O 1
ATOM 743 N N . PRO A 1 93 ? 12.826 18.660 13.058 1.00 73.81 93 PRO A N 1
ATOM 744 C CA . PRO A 1 93 ? 13.916 19.301 13.795 1.00 73.81 93 PRO A CA 1
ATOM 745 C C . PRO A 1 93 ? 15.299 18.796 13.373 1.00 73.81 93 PRO A C 1
ATOM 747 O O . PRO A 1 93 ? 16.182 19.602 13.116 1.00 73.81 93 PRO A O 1
ATOM 750 N N . ILE A 1 94 ? 15.462 17.479 13.197 1.00 73.00 94 ILE A N 1
ATOM 751 C CA . ILE A 1 94 ? 16.731 16.870 12.763 1.00 73.00 94 ILE A CA 1
ATOM 752 C C . ILE A 1 94 ? 17.124 17.368 11.368 1.00 73.00 94 ILE A C 1
ATOM 754 O O . ILE A 1 94 ? 18.269 17.735 11.134 1.00 73.00 94 ILE A O 1
ATOM 758 N N . LEU A 1 95 ? 16.178 17.414 10.426 1.00 65.00 95 LEU A N 1
ATOM 759 C CA . LEU A 1 95 ? 16.429 17.954 9.094 1.00 65.00 95 LEU A CA 1
ATOM 760 C C . LEU A 1 95 ? 16.722 19.449 9.153 1.00 65.00 95 LEU A C 1
ATOM 762 O O . LEU A 1 95 ? 17.613 19.892 8.444 1.00 65.00 95 LEU A O 1
ATOM 766 N N . ALA A 1 96 ? 16.023 20.224 9.982 1.00 66.25 96 ALA A N 1
ATOM 767 C CA . ALA A 1 96 ? 16.292 21.649 10.146 1.00 66.25 96 ALA A CA 1
ATOM 768 C C . ALA A 1 96 ? 17.691 21.907 10.731 1.00 66.25 96 ALA A C 1
ATOM 770 O O . ALA A 1 96 ? 18.382 22.798 10.245 1.00 66.25 96 ALA A O 1
ATOM 771 N N . GLU A 1 97 ? 18.139 21.110 11.702 1.00 67.75 97 GLU A N 1
ATOM 772 C CA . GLU A 1 97 ? 19.504 21.157 12.246 1.00 67.75 97 GLU A CA 1
ATOM 773 C C . GLU A 1 97 ? 20.543 20.780 11.185 1.00 67.75 97 GLU A C 1
ATOM 775 O O . GLU A 1 97 ? 21.537 21.486 11.018 1.00 67.75 97 GLU A O 1
ATOM 780 N N . ILE A 1 98 ? 20.277 19.731 10.401 1.00 67.19 98 ILE A N 1
ATOM 781 C CA . ILE A 1 98 ? 21.106 19.347 9.256 1.00 67.19 98 ILE A CA 1
ATOM 782 C C . ILE A 1 98 ? 21.164 20.515 8.263 1.00 67.19 98 ILE A C 1
ATOM 784 O O . ILE A 1 98 ? 22.236 21.053 8.037 1.00 67.19 98 ILE A O 1
ATOM 788 N N . TYR A 1 99 ? 20.047 21.010 7.736 1.00 55.50 99 TYR A N 1
ATOM 789 C CA . TYR A 1 99 ? 20.049 22.112 6.769 1.00 55.50 99 TYR A CA 1
ATOM 790 C C . TYR A 1 99 ? 20.670 23.406 7.316 1.00 55.50 99 TYR A C 1
ATOM 792 O O . TYR A 1 99 ? 21.373 24.080 6.572 1.00 55.50 99 TYR A O 1
ATOM 800 N N . THR A 1 100 ? 20.484 23.729 8.600 1.00 55.34 100 THR A N 1
ATOM 801 C CA . THR A 1 100 ? 21.143 24.878 9.250 1.00 55.34 100 THR A CA 1
ATOM 802 C C . THR A 1 100 ? 22.656 24.672 9.310 1.00 55.34 100 THR A C 1
ATOM 804 O O . THR A 1 100 ? 23.401 25.578 8.956 1.00 55.34 100 THR A O 1
ATOM 807 N N . SER A 1 101 ? 23.124 23.462 9.635 1.00 51.75 101 SER A N 1
ATOM 808 C CA . SER A 1 101 ? 24.556 23.133 9.617 1.00 51.75 101 SER A CA 1
ATOM 809 C C . SER A 1 101 ? 25.160 23.165 8.204 1.00 51.75 101 SER A C 1
ATOM 811 O O . SER A 1 101 ? 26.297 23.592 8.031 1.00 51.75 101 SER A O 1
ATOM 813 N N . TYR A 1 102 ? 24.393 22.785 7.176 1.00 46.84 102 TYR A N 1
ATOM 814 C CA . TYR A 1 102 ? 24.786 22.902 5.765 1.00 46.84 102 TYR A CA 1
ATOM 815 C C . TYR A 1 102 ? 24.779 24.367 5.285 1.00 46.84 102 TYR A C 1
ATOM 817 O O . TYR A 1 102 ? 25.631 24.755 4.491 1.00 46.84 102 TYR A O 1
ATOM 825 N N . PHE A 1 103 ? 23.855 25.194 5.782 1.00 41.03 103 PHE A N 1
ATOM 826 C CA . PHE A 1 103 ? 23.790 26.630 5.491 1.00 41.03 103 PHE A CA 1
ATOM 827 C C . PHE A 1 103 ? 24.936 27.400 6.170 1.00 41.03 103 PHE A C 1
ATOM 829 O O . PHE A 1 103 ? 25.560 28.265 5.560 1.00 41.03 103 PHE A O 1
ATOM 836 N N . GLU A 1 104 ? 25.308 27.028 7.398 1.00 46.56 104 GLU A N 1
ATOM 837 C CA . GLU A 1 104 ? 26.515 27.534 8.067 1.00 46.56 104 GLU A CA 1
ATOM 838 C C . GLU A 1 104 ? 27.807 27.064 7.369 1.00 46.56 104 GLU A C 1
ATOM 840 O O . GLU A 1 104 ? 28.792 27.808 7.311 1.00 46.56 104 GLU A O 1
ATOM 845 N N . GLN A 1 105 ? 27.794 25.870 6.758 1.00 40.44 105 GLN A N 1
ATOM 846 C CA . GLN A 1 105 ? 28.883 25.372 5.914 1.00 40.44 105 GLN A CA 1
ATOM 847 C C . GLN A 1 105 ? 29.082 26.170 4.613 1.00 40.44 105 GLN A C 1
ATOM 849 O O . GLN A 1 105 ? 30.149 26.073 4.015 1.00 40.44 105 GLN A O 1
ATOM 854 N N . GLU A 1 106 ? 28.150 27.007 4.158 1.00 41.94 106 GLU A N 1
ATOM 855 C CA . GLU A 1 106 ? 28.356 27.807 2.936 1.00 41.94 106 GLU A CA 1
ATOM 856 C C . GLU A 1 106 ? 29.417 28.923 3.129 1.00 41.94 106 GLU A C 1
ATOM 858 O O . GLU A 1 106 ? 29.975 29.444 2.163 1.00 41.94 106 GLU A O 1
ATOM 863 N N . ASN A 1 107 ? 29.833 29.191 4.379 1.00 44.25 107 ASN A N 1
ATOM 864 C CA . ASN A 1 107 ? 31.031 29.978 4.722 1.00 44.25 107 ASN A CA 1
ATOM 865 C C . ASN A 1 107 ? 32.362 29.168 4.679 1.00 44.25 107 ASN A C 1
ATOM 867 O O . ASN A 1 107 ? 33.432 29.708 4.984 1.00 44.25 107 ASN A O 1
ATOM 871 N N . MET A 1 108 ? 32.338 27.889 4.270 1.00 40.69 108 MET A N 1
ATOM 872 C CA . MET A 1 108 ? 33.472 26.938 4.241 1.00 40.69 108 MET A CA 1
ATOM 873 C C . MET A 1 108 ? 34.313 26.962 2.956 1.00 40.69 108 MET A C 1
ATOM 875 O O . MET A 1 108 ? 35.106 26.048 2.731 1.00 40.69 108 MET A O 1
ATOM 879 N N . ALA A 1 109 ? 34.259 28.007 2.128 1.00 47.78 109 ALA A N 1
ATOM 880 C CA . ALA A 1 109 ? 35.284 28.183 1.087 1.00 47.78 109 ALA A CA 1
ATOM 881 C C . ALA A 1 109 ? 36.714 28.191 1.689 1.00 47.78 109 ALA A C 1
ATOM 883 O O . ALA A 1 109 ? 37.682 27.821 1.031 1.00 47.78 109 ALA A O 1
ATOM 884 N N . LYS A 1 110 ? 36.833 28.535 2.982 1.00 49.16 110 LYS A N 1
ATOM 885 C CA . LYS A 1 110 ? 38.078 28.550 3.768 1.00 49.16 110 LYS A CA 1
ATOM 886 C C . LYS A 1 110 ? 38.530 27.181 4.308 1.00 49.16 110 LYS A C 1
ATOM 888 O O . LYS A 1 110 ? 39.673 27.066 4.731 1.00 49.16 110 LYS A O 1
ATOM 893 N N . LEU A 1 111 ? 37.672 26.156 4.310 1.00 44.19 111 LEU A N 1
ATOM 894 C CA . LEU A 1 111 ? 37.970 24.819 4.864 1.00 44.19 111 LEU A CA 1
ATOM 895 C C . LEU A 1 111 ? 38.089 23.718 3.789 1.00 44.19 111 LEU A C 1
ATOM 897 O O . LEU A 1 111 ? 38.524 22.604 4.082 1.00 44.19 111 LEU A O 1
ATOM 901 N N . HIS A 1 112 ? 37.792 24.060 2.531 1.00 44.44 112 HIS A N 1
ATOM 902 C CA . HIS A 1 112 ? 37.926 23.211 1.344 1.00 44.44 112 HIS A CA 1
ATOM 903 C C . HIS A 1 112 ? 39.341 22.621 1.156 1.00 44.44 112 HIS A C 1
ATOM 905 O O . HIS A 1 112 ? 39.475 21.476 0.738 1.00 44.44 112 HIS A O 1
ATOM 911 N N . ASP A 1 113 ? 40.401 23.344 1.533 1.00 48.41 113 ASP A N 1
ATOM 912 C CA . ASP A 1 113 ? 41.791 22.896 1.331 1.00 48.41 113 ASP A CA 1
ATOM 913 C C . ASP A 1 113 ? 42.219 21.765 2.296 1.00 48.41 113 ASP A C 1
ATOM 915 O O . ASP A 1 113 ? 43.021 20.895 1.956 1.00 48.41 113 ASP A O 1
ATOM 919 N N . ALA A 1 114 ? 41.617 21.704 3.490 1.00 51.03 114 ALA A N 1
ATOM 920 C CA . ALA A 1 114 ? 41.941 20.694 4.501 1.00 51.03 114 ALA A CA 1
ATOM 921 C C . ALA A 1 114 ? 41.165 19.371 4.317 1.00 51.03 114 ALA A C 1
ATOM 923 O O . ALA A 1 114 ? 41.661 18.301 4.678 1.00 51.03 114 ALA A O 1
ATOM 924 N N . GLY A 1 115 ? 39.958 19.417 3.741 1.00 50.94 115 GLY A N 1
ATOM 925 C CA . GLY A 1 115 ? 39.043 18.267 3.655 1.00 50.94 115 GLY A CA 1
ATOM 926 C C . GLY A 1 115 ? 39.344 17.263 2.533 1.00 50.94 115 GLY A C 1
ATOM 9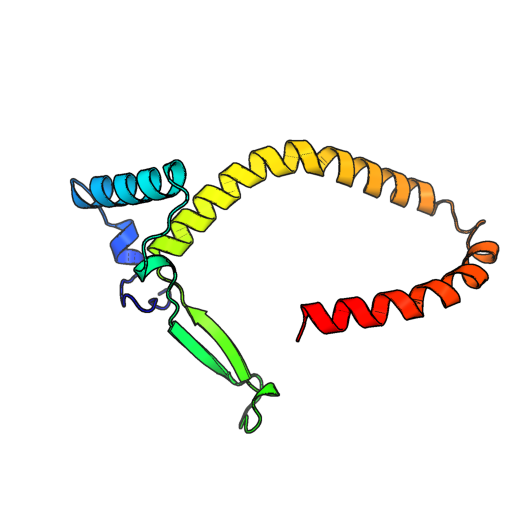27 O O . GLY A 1 115 ? 39.048 16.073 2.671 1.00 50.94 115 GLY A O 1
ATOM 928 N N . VAL A 1 116 ? 39.990 17.699 1.447 1.00 51.47 116 VAL A N 1
ATOM 929 C CA . VAL A 1 116 ? 40.237 16.867 0.248 1.00 51.47 116 VAL A CA 1
ATOM 930 C C . VAL A 1 116 ? 41.112 15.641 0.551 1.00 51.47 116 VAL A C 1
ATOM 932 O O . VAL A 1 116 ? 40.912 14.572 -0.025 1.00 51.47 116 VAL A O 1
ATOM 935 N N . LYS A 1 117 ? 42.037 15.741 1.515 1.00 49.06 117 LYS A N 1
ATOM 936 C CA . LYS A 1 117 ? 42.915 14.622 1.908 1.00 49.06 117 LYS A CA 1
ATOM 937 C C . LYS A 1 117 ? 42.213 13.531 2.719 1.00 49.06 117 LYS A C 1
ATOM 939 O O . LYS A 1 117 ? 42.676 12.393 2.710 1.00 49.06 117 LYS A O 1
ATOM 944 N N . HIS A 1 118 ? 41.115 13.844 3.408 1.00 45.72 118 HIS A N 1
ATOM 945 C CA . HIS A 1 118 ? 40.387 12.857 4.214 1.00 45.72 118 HIS A CA 1
ATOM 946 C C . HIS A 1 118 ? 39.300 12.128 3.402 1.00 45.72 118 HIS A C 1
ATOM 948 O O . HIS A 1 118 ? 38.987 10.971 3.681 1.00 45.72 118 HIS A O 1
ATOM 954 N N . TRP A 1 119 ? 38.785 12.766 2.344 1.00 41.53 119 TRP A N 1
ATOM 955 C CA . TRP A 1 119 ? 37.704 12.257 1.492 1.00 41.53 119 TRP A CA 1
ATOM 956 C C . TRP A 1 119 ? 38.052 10.956 0.745 1.00 41.53 119 TRP A C 1
ATOM 958 O O . TRP A 1 119 ? 37.230 10.043 0.684 1.00 41.53 119 TRP A O 1
ATOM 968 N N . TYR A 1 120 ? 39.290 10.791 0.262 1.00 41.38 120 TYR A N 1
ATOM 969 C CA . TYR A 1 120 ? 39.685 9.593 -0.502 1.00 41.38 120 TYR A CA 1
ATOM 970 C C . TYR A 1 120 ? 39.619 8.275 0.290 1.00 41.38 120 TYR A C 1
ATOM 972 O O . TYR A 1 120 ? 39.488 7.215 -0.313 1.00 41.38 120 TYR A O 1
ATOM 980 N N . ARG A 1 121 ? 39.659 8.314 1.629 1.00 43.06 121 ARG A N 1
ATOM 981 C CA . ARG A 1 121 ? 39.517 7.108 2.467 1.00 43.06 121 ARG A CA 1
ATOM 982 C C . ARG A 1 121 ? 38.064 6.690 2.713 1.00 43.06 121 ARG A C 1
ATOM 984 O O . ARG A 1 121 ? 37.839 5.550 3.102 1.00 43.06 121 ARG A O 1
ATOM 991 N N . TYR A 1 122 ? 37.089 7.573 2.493 1.00 40.53 122 TYR A N 1
ATOM 992 C CA . TYR A 1 122 ? 35.672 7.305 2.787 1.00 40.53 122 TYR A CA 1
ATOM 993 C C . TYR A 1 122 ? 34.870 6.842 1.557 1.00 40.53 122 TYR A C 1
ATOM 995 O O . TYR A 1 122 ? 33.845 6.165 1.686 1.00 40.53 122 TYR A O 1
ATOM 1003 N N . VAL A 1 123 ? 35.359 7.160 0.355 1.00 45.12 123 VAL A N 1
ATOM 1004 C CA . VAL A 1 123 ? 34.715 6.796 -0.919 1.00 45.12 123 VAL A CA 1
ATOM 1005 C C . VAL A 1 123 ? 34.794 5.286 -1.201 1.00 45.12 123 VAL A C 1
ATOM 1007 O O . VAL A 1 123 ? 33.918 4.747 -1.869 1.00 45.12 123 VAL A O 1
ATOM 1010 N N . ASP A 1 124 ? 35.751 4.569 -0.607 1.00 41.62 124 ASP A N 1
ATOM 1011 C CA . ASP A 1 124 ? 35.895 3.119 -0.817 1.00 41.62 124 ASP A CA 1
ATOM 1012 C C . ASP A 1 124 ? 34.907 2.287 0.034 1.00 41.62 124 ASP A C 1
ATOM 1014 O O . ASP A 1 124 ? 34.416 1.236 -0.378 1.00 41.62 124 ASP A O 1
ATOM 1018 N N . ALA A 1 125 ? 34.514 2.793 1.210 1.00 44.56 125 ALA A N 1
ATOM 1019 C CA . ALA A 1 125 ? 33.580 2.099 2.103 1.00 44.56 125 ALA A CA 1
ATOM 1020 C C . ALA A 1 125 ? 32.101 2.302 1.722 1.00 44.56 125 ALA A C 1
ATOM 1022 O O . ALA A 1 125 ? 31.249 1.471 2.041 1.00 44.56 125 ALA A O 1
ATOM 1023 N N . THR A 1 126 ? 31.775 3.387 1.017 1.00 46.31 126 THR A N 1
ATOM 1024 C CA . THR A 1 126 ? 30.389 3.735 0.660 1.00 46.31 126 THR A CA 1
ATOM 1025 C C . THR A 1 126 ? 29.931 3.129 -0.668 1.00 46.31 126 THR A C 1
ATOM 1027 O O . THR A 1 126 ? 28.736 2.884 -0.838 1.00 46.31 126 THR A O 1
ATOM 1030 N N . PHE A 1 127 ? 30.850 2.767 -1.571 1.00 39.38 127 PHE A N 1
ATOM 1031 C CA . PHE A 1 127 ? 30.486 2.155 -2.856 1.00 39.38 127 PHE A CA 1
ATOM 1032 C C . PHE A 1 127 ? 29.963 0.709 -2.720 1.00 39.38 127 PHE A C 1
ATOM 1034 O O . PHE A 1 127 ? 29.100 0.279 -3.486 1.00 39.38 127 PHE A O 1
ATOM 1041 N N . THR A 1 128 ? 30.397 -0.024 -1.688 1.00 40.66 128 THR A N 1
ATOM 1042 C CA . THR A 1 128 ? 29.981 -1.424 -1.456 1.00 40.66 128 THR A CA 1
ATOM 1043 C C . THR A 1 128 ? 28.583 -1.542 -0.825 1.00 40.66 128 THR A C 1
ATOM 1045 O O . THR A 1 128 ? 27.877 -2.524 -1.061 1.00 40.66 128 THR A O 1
ATOM 1048 N N . LEU A 1 129 ? 28.136 -0.542 -0.053 1.00 38.44 129 LEU A N 1
ATOM 1049 C CA . LEU A 1 129 ? 26.825 -0.580 0.611 1.00 38.44 129 LEU A CA 1
ATOM 1050 C C . LEU A 1 129 ? 25.676 -0.225 -0.348 1.00 38.44 129 LEU A C 1
ATOM 1052 O O . LEU A 1 129 ? 24.598 -0.813 -0.266 1.00 38.44 129 LEU A O 1
ATOM 1056 N N . VAL A 1 130 ? 25.917 0.680 -1.302 1.00 42.81 130 VAL A N 1
ATOM 1057 C CA . VAL A 1 130 ? 24.903 1.103 -2.284 1.00 42.81 130 VAL A CA 1
ATOM 1058 C C . VAL A 1 130 ? 24.595 -0.008 -3.296 1.00 42.81 130 VAL A C 1
ATOM 1060 O O . VAL A 1 130 ? 23.433 -0.201 -3.650 1.00 42.81 130 VAL A O 1
ATOM 1063 N N . TYR A 1 131 ? 25.583 -0.824 -3.683 1.00 35.34 131 TYR A N 1
ATOM 1064 C CA . TYR A 1 131 ? 25.363 -1.939 -4.617 1.00 35.34 131 TYR A CA 1
ATOM 1065 C C . TYR A 1 131 ? 24.499 -3.081 -4.049 1.00 35.34 131 TYR A C 1
ATOM 1067 O O . TYR A 1 131 ? 23.905 -3.824 -4.821 1.00 35.34 131 TYR A O 1
ATOM 1075 N N . ARG A 1 132 ? 24.381 -3.220 -2.718 1.00 38.09 132 ARG A N 1
ATOM 1076 C CA . ARG A 1 132 ? 23.542 -4.256 -2.077 1.00 38.09 132 ARG A CA 1
ATOM 1077 C C . ARG A 1 132 ? 22.097 -3.830 -1.816 1.00 38.09 132 ARG A C 1
ATOM 1079 O O . ARG A 1 132 ? 21.274 -4.681 -1.510 1.00 38.09 132 ARG A O 1
ATOM 1086 N N . ILE A 1 133 ? 21.791 -2.537 -1.908 1.00 36.66 133 ILE A N 1
ATOM 1087 C CA . ILE A 1 133 ? 20.423 -2.015 -1.740 1.00 36.66 133 ILE A CA 1
ATOM 1088 C C . ILE A 1 133 ? 19.702 -1.920 -3.095 1.00 36.66 133 ILE A C 1
ATOM 1090 O O . ILE A 1 133 ? 18.476 -1.860 -3.141 1.00 36.66 133 ILE A O 1
ATOM 1094 N N . VAL A 1 134 ? 20.454 -1.920 -4.200 1.00 39.78 134 VAL A N 1
ATOM 1095 C CA . VAL A 1 134 ? 19.911 -1.741 -5.557 1.00 39.78 134 VAL A CA 1
ATOM 1096 C C . VAL A 1 134 ? 19.988 -3.021 -6.414 1.00 39.78 134 VAL A C 1
ATOM 1098 O O . VAL A 1 134 ? 19.488 -3.015 -7.536 1.00 39.78 134 VAL A O 1
ATOM 1101 N N . ALA A 1 135 ? 20.538 -4.124 -5.893 1.00 38.72 135 ALA A N 1
ATOM 1102 C CA . ALA A 1 135 ? 20.474 -5.450 -6.521 1.00 38.72 135 ALA A CA 1
ATOM 1103 C C . ALA A 1 135 ? 19.374 -6.315 -5.891 1.00 38.72 135 ALA A C 1
ATOM 1105 O O . ALA A 1 135 ? 19.331 -6.379 -4.642 1.00 38.72 135 ALA A O 1
#

Mean predicted aligned error: 14.01 Å

Sequence (135 aa):
MKAKGIDEIPAELLKKLEGSAKKELIRIYQDMYEKGEWPRDFTKALIVTMEKKPNATECADHRTLSLIPHASKIMLKVLAKRFEAKTQYFIGPILAEIYTSYFEQENMAKLHDAGVKHWYRYVDATFTLVYRIVA

Organism: NCBI:txid1234261